Protein 2EF8 (pdb70)

B-factor: mean 24.81, std 9.96, range [9.73, 68.05]

Solvent-accessible surface area: 8667 Å² total

Sequence (165 aa):
PTIHDHRYRLVQLLTKLRKEASLSQSELAIFLGLSQSDISKIESFERRLDALELFELLEVVASRLGLPMDILLKDTYESISKSPTIHDHRYRLVQLLTKLRKEASLSQSELAIFLGLSQSDISKIESFERRLDALELFELLEVVASRLGLPMDILLKDTYESISK

Secondary structure (DSSP, 8-state):
-----TTT--HHHHHHHHHHTT--HHHHHHHHT--HHHHHHHHTTSSPPBHHHHHHHHHHHHHHHT--HHHHHHHHHHHS---/-----TTT--HHHHHHHHHHTT--HHHHHHHHT--HHHHHHHHTTSSPPBHHHHHHHHHHHHHHHT--HHHHHHHHHHHS--

Radius of gyration: 15.23 Å; Cα contacts (8 Å, |Δi|>4): 187; chains: 2; bounding box: 38×30×40 Å

InterPro domains:
  IPR001387 Cro/C1-type, helix-turn-helix domain [PF01381] (37-81)
  IPR001387 Cro/C1-type, helix-turn-helix domain [PS50943] (35-93)
  IPR001387 Cro/C1-type, helix-turn-helix domain [SM00530] (34-93)
  IPR001387 Cro/C1-type, helix-turn-helix domain [cd00093] (33-93)
  IPR010982 Lambda repressor-like, DNA-binding domain superfamily [G3DSA:1.10.260.40] (21-104)
  IPR010982 Lambda repressor-like, DNA-binding domain superfamily [SSF47413] (25-97)

Structure (mmCIF, N/CA/C/O backbone):
data_2EF8
#
_entry.id   2EF8
#
_cell.length_a   52.420
_cell.length_b   56.952
_cell.length_c   61.742
_cell.angle_alpha   90.00
_cell.angle_beta   90.00
_cell.angle_gamma   90.00
#
_symmetry.space_group_name_H-M   'P 21 21 21'
#
loop_
_entity.id
_entity.type
_entity.pdbx_description
1 polymer 'Putative transcription factor'
2 non-polymer 'SULFATE ION'
3 water water
#
loop_
_atom_site.group_PDB
_atom_site.id
_atom_site.type_symbol
_atom_site.label_atom_id
_atom_site.label_alt_id
_atom_site.label_comp_id
_atom_site.label_asym_id
_atom_site.label_entity_id
_atom_site.label_seq_id
_atom_site.pdbx_PDB_ins_code
_atom_site.Cartn_x
_atom_site.Cartn_y
_atom_site.Cartn_z
_atom_site.occupancy
_atom_site.B_iso_or_equiv
_atom_site.auth_seq_id
_atom_site.auth_comp_id
_atom_site.auth_asym_id
_atom_site.auth_atom_id
_atom_site.pdbx_PDB_model_num
ATOM 1 N N . PRO A 1 1 ? 35.420 6.183 19.594 1.00 44.23 5 PRO A N 1
ATOM 2 C CA . PRO A 1 1 ? 34.347 7.160 19.327 1.00 43.58 5 PRO A CA 1
ATOM 3 C C . PRO A 1 1 ? 33.290 7.119 20.424 1.00 43.14 5 PRO A C 1
ATOM 4 O O . PRO A 1 1 ? 32.970 6.058 20.962 1.00 44.36 5 PRO A O 1
ATOM 8 N N . THR A 1 2 ? 32.757 8.288 20.750 1.00 42.44 6 THR A N 1
ATOM 9 C CA . THR A 1 2 ? 31.729 8.418 21.771 1.00 41.42 6 THR A CA 1
ATOM 10 C C . THR A 1 2 ? 30.355 7.984 21.248 1.00 40.39 6 THR A C 1
ATOM 11 O O . THR A 1 2 ? 29.990 8.297 20.109 1.00 40.04 6 THR A O 1
ATOM 15 N N . ILE A 1 3 ? 29.606 7.257 22.077 1.00 37.59 7 ILE A N 1
ATOM 16 C CA . ILE A 1 3 ? 28.264 6.806 21.708 1.00 36.91 7 ILE A CA 1
ATOM 17 C C . ILE A 1 3 ? 27.316 7.969 22.001 1.00 35.63 7 ILE A C 1
ATOM 18 O O . ILE A 1 3 ? 27.253 8.448 23.134 1.00 34.66 7 ILE A O 1
ATOM 23 N N . HIS A 1 4 ? 26.564 8.404 20.995 1.00 34.96 8 HIS A N 1
ATOM 24 C CA . HIS A 1 4 ? 25.681 9.557 21.163 1.00 35.68 8 HIS A CA 1
ATOM 25 C C . HIS A 1 4 ? 24.177 9.351 21.384 1.00 35.62 8 HIS A C 1
ATOM 26 O O . HIS A 1 4 ? 23.507 10.264 21.869 1.00 36.94 8 HIS A O 1
ATOM 33 N N . ASP A 1 5 ? 23.634 8.186 21.044 1.00 35.11 9 ASP A N 1
ATOM 34 C CA . ASP A 1 5 ? 22.188 7.996 21.213 1.00 34.81 9 ASP A CA 1
ATOM 35 C C . ASP A 1 5 ? 21.647 8.307 22.607 1.00 32.99 9 ASP A C 1
ATOM 36 O O . ASP A 1 5 ? 22.030 7.674 23.590 1.00 31.32 9 ASP A O 1
ATOM 41 N N . HIS A 1 6 ? 20.716 9.256 22.667 1.00 31.60 10 HIS A N 1
ATOM 42 C CA . HIS A 1 6 ? 20.111 9.707 23.919 1.00 31.11 10 HIS A CA 1
ATOM 43 C C . HIS A 1 6 ? 19.445 8.645 24.796 1.00 29.40 10 HIS A C 1
ATOM 44 O O . HIS A 1 6 ? 19.710 8.571 26.000 1.00 26.69 10 HIS A O 1
ATOM 51 N N . ARG A 1 7 ? 18.546 7.858 24.209 1.00 27.26 11 ARG A N 1
ATOM 52 C CA . ARG A 1 7 ? 17.855 6.825 24.973 1.00 25.31 11 ARG A CA 1
ATOM 53 C C . ARG A 1 7 ? 18.869 5.814 25.498 1.00 23.14 11 ARG A C 1
ATOM 54 O O . ARG A 1 7 ? 18.760 5.366 26.632 1.00 22.09 11 ARG A O 1
ATOM 62 N N . TYR A 1 8 ? 19.859 5.478 24.674 1.00 20.62 12 TYR A N 1
ATOM 63 C CA . TYR A 1 8 ? 20.882 4.524 25.084 1.00 19.76 12 TYR A CA 1
ATOM 64 C C . TYR A 1 8 ? 21.669 5.095 26.264 1.00 20.30 12 TYR A C 1
ATOM 65 O O . TYR A 1 8 ? 21.847 4.423 27.284 1.00 17.99 12 TYR A O 1
ATOM 74 N N . ARG A 1 9 ? 22.121 6.341 26.135 1.00 19.27 13 ARG A N 1
ATOM 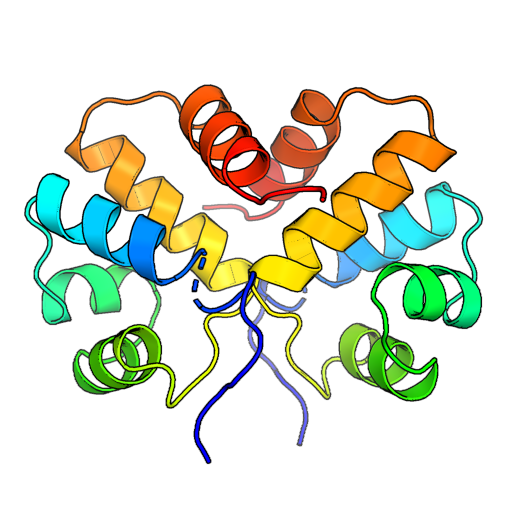75 C CA . ARG A 1 9 ? 22.862 6.986 27.214 1.00 21.41 13 ARG A CA 1
ATOM 76 C C . ARG A 1 9 ? 22.044 7.013 28.503 1.00 20.81 13 ARG A C 1
ATOM 77 O O . ARG A 1 9 ? 22.567 6.733 29.577 1.00 21.97 13 ARG A O 1
ATOM 95 N N . LEU A 1 11 ? 19.711 4.972 29.455 1.00 17.69 15 LEU A N 1
ATOM 96 C CA . LEU A 1 11 ? 19.623 3.618 29.985 1.00 15.61 15 LEU A CA 1
ATOM 97 C C . LEU A 1 11 ? 20.912 3.254 30.740 1.00 15.08 15 LEU A C 1
ATOM 98 O O . LEU A 1 11 ? 20.873 2.722 31.857 1.00 16.10 15 LEU A O 1
ATOM 103 N N . VAL A 1 12 ? 22.063 3.542 30.143 1.00 14.22 16 VAL A N 1
ATOM 104 C CA . VAL A 1 12 ? 23.317 3.224 30.814 1.00 15.00 16 VAL A CA 1
ATOM 105 C C . VAL A 1 12 ? 23.453 4.011 32.121 1.00 16.07 16 VAL A C 1
ATOM 106 O O . VAL A 1 12 ? 23.944 3.484 33.128 1.00 17.73 16 VAL A O 1
ATOM 110 N N . GLN A 1 13 ? 23.005 5.261 32.119 1.00 17.90 17 GLN A N 1
ATOM 111 C CA . GLN A 1 13 ? 23.095 6.056 33.338 1.00 18.36 17 GLN A CA 1
ATOM 112 C C . GLN A 1 13 ? 22.286 5.428 34.469 1.00 18.47 17 GLN A C 1
ATOM 113 O O . GLN A 1 13 ? 22.724 5.417 35.625 1.00 17.36 17 GLN A O 1
ATOM 119 N N . LEU A 1 14 ? 21.098 4.927 34.135 1.00 16.62 18 LEU A N 1
ATOM 120 C CA . LEU A 1 14 ? 20.237 4.272 35.119 1.00 18.45 18 LEU A CA 1
ATOM 121 C C . LEU A 1 14 ? 20.891 2.990 35.643 1.00 16.21 18 LEU A C 1
ATOM 122 O O . LEU A 1 14 ? 20.843 2.700 36.837 1.00 16.10 18 LEU A O 1
ATOM 127 N N . LEU A 1 15 ? 21.483 2.218 34.739 1.00 16.79 19 LEU A N 1
ATOM 128 C CA . LEU A 1 15 ? 22.140 0.968 35.114 1.00 14.11 19 LEU A CA 1
ATOM 129 C C . LEU A 1 15 ? 23.361 1.258 35.996 1.00 14.29 19 LEU A C 1
ATOM 130 O O . LEU A 1 15 ? 23.676 0.500 36.906 1.00 16.12 19 LEU A O 1
ATOM 135 N N . THR A 1 16 ? 24.038 2.367 35.728 1.00 13.61 20 THR A N 1
ATOM 136 C CA . THR A 1 16 ? 25.206 2.753 36.525 1.00 16.17 20 THR A CA 1
ATOM 137 C C . THR A 1 16 ? 24.713 3.054 37.932 1.00 16.27 20 THR A C 1
ATOM 138 O O . THR A 1 16 ? 25.325 2.642 38.922 1.00 16.83 20 THR A O 1
ATOM 142 N N . LYS A 1 17 ? 23.584 3.752 38.007 1.00 17.18 21 LYS A N 1
ATOM 143 C CA . LYS A 1 17 ? 22.972 4.091 39.288 1.00 18.11 21 LYS A CA 1
ATOM 144 C C . LYS A 1 17 ? 22.582 2.797 40.023 1.00 17.64 21 LYS A C 1
ATOM 145 O O . LYS A 1 17 ? 22.718 2.694 41.235 1.00 17.12 21 LYS A O 1
ATOM 156 N N . LEU A 1 18 ? 22.079 1.805 39.290 1.00 17.42 22 LEU A N 1
ATOM 157 C CA . LEU A 1 18 ? 21.692 0.546 39.921 1.00 15.70 22 LEU A CA 1
ATOM 158 C C . LEU A 1 18 ? 22.903 -0.146 40.544 1.00 15.52 22 LEU A C 1
ATOM 159 O O . LEU A 1 18 ? 22.843 -0.639 41.673 1.00 14.52 22 LEU A O 1
ATOM 164 N N . ARG A 1 19 ? 23.991 -0.190 39.777 1.00 16.73 23 ARG A N 1
ATOM 165 C CA . ARG A 1 19 ? 25.245 -0.795 40.205 1.00 18.33 23 ARG A CA 1
ATOM 166 C C . ARG A 1 19 ? 25.702 -0.166 41.520 1.00 19.32 23 ARG A C 1
ATOM 167 O O . ARG A 1 19 ? 26.063 -0.874 42.463 1.00 18.66 23 ARG A O 1
ATOM 175 N N . LYS A 1 20 ? 25.702 1.166 41.563 1.00 18.87 24 LYS A N 1
ATOM 176 C CA . LYS A 1 20 ? 26.133 1.880 42.763 1.00 21.01 24 LYS A CA 1
ATOM 177 C C . LYS A 1 20 ? 25.251 1.576 43.961 1.00 22.48 24 LYS A C 1
ATOM 178 O O . LYS A 1 20 ? 25.753 1.260 45.047 1.00 24.16 24 LYS A O 1
ATOM 184 N N . GLU A 1 21 ? 23.942 1.645 43.774 1.00 22.89 25 GLU A N 1
ATOM 185 C CA . GLU A 1 21 ? 23.031 1.348 44.869 1.00 24.69 25 GLU A CA 1
ATOM 186 C C . GLU A 1 21 ? 23.299 -0.051 45.423 1.00 24.95 25 GLU A C 1
ATOM 187 O O . GLU A 1 21 ? 23.206 -0.290 46.633 1.00 23.80 25 GLU A O 1
ATOM 193 N N . ALA A 1 22 ? 23.631 -0.974 44.529 1.00 23.39 26 ALA A N 1
ATOM 194 C CA . ALA A 1 22 ? 23.910 -2.349 44.915 1.00 22.58 26 ALA A CA 1
ATOM 195 C C . ALA A 1 22 ? 25.280 -2.488 45.589 1.00 23.68 26 ALA A C 1
ATOM 196 O O . ALA A 1 22 ? 25.728 -3.605 45.876 1.00 21.70 26 ALA A O 1
ATOM 198 N N . SER A 1 23 ? 25.945 -1.360 45.822 1.00 24.06 27 SER A N 1
ATOM 199 C CA . SER A 1 23 ? 27.269 -1.348 46.441 1.00 26.65 27 SER A CA 1
ATOM 200 C C . SER A 1 23 ? 28.285 -2.158 45.633 1.00 25.28 27 SER A C 1
ATOM 201 O O . SER A 1 23 ? 29.162 -2.820 46.182 1.00 24.56 27 SER A O 1
ATOM 204 N N . LEU A 1 24 ? 28.154 -2.106 44.314 1.00 23.95 28 LEU A N 1
ATOM 205 C CA . LEU A 1 24 ? 29.079 -2.813 43.455 1.00 23.39 28 LEU A CA 1
ATOM 206 C C . LEU A 1 24 ? 30.083 -1.831 42.852 1.00 23.16 28 LEU A C 1
ATOM 207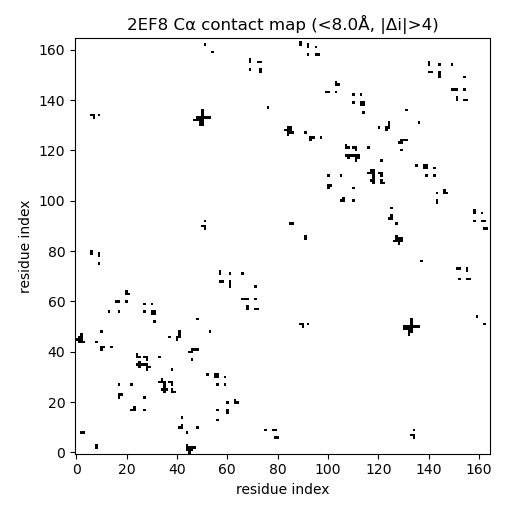 O O . LEU A 1 24 ? 29.694 -0.824 42.243 1.00 21.85 28 LEU A O 1
ATOM 212 N N . SER A 1 25 ? 31.370 -2.109 43.031 1.00 22.36 29 SER A N 1
ATOM 213 C CA . SER A 1 25 ? 32.400 -1.256 42.439 1.00 21.14 29 SER A CA 1
ATOM 214 C C . SER A 1 25 ? 32.421 -1.620 40.952 1.00 21.24 29 SER A C 1
ATOM 215 O O . SER A 1 25 ? 31.784 -2.597 40.540 1.00 17.84 29 SER A O 1
ATOM 218 N N . GLN A 1 26 ? 33.131 -0.844 40.141 1.00 20.60 30 GLN A N 1
ATOM 219 C CA . GLN A 1 26 ? 33.200 -1.161 38.720 1.00 19.73 30 GLN A CA 1
ATOM 220 C C . GLN A 1 26 ? 33.931 -2.509 38.560 1.00 20.29 30 GLN A C 1
ATOM 221 O O . GLN A 1 26 ? 33.581 -3.315 37.700 1.00 16.45 30 GLN A O 1
ATOM 227 N N . SER A 1 27 ? 34.938 -2.751 39.405 1.00 20.23 31 SER A N 1
ATOM 228 C CA . SER A 1 27 ? 35.684 -4.011 39.368 1.00 20.01 31 SER A CA 1
ATOM 229 C C . SER A 1 27 ? 34.815 -5.202 39.746 1.00 18.63 31 SER A C 1
ATOM 230 O O . SER A 1 27 ? 34.890 -6.248 39.112 1.00 16.53 31 SER A O 1
ATOM 233 N N . GLU A 1 28 ? 34.018 -5.050 40.805 1.00 18.56 32 GLU A N 1
ATOM 234 C CA . GLU A 1 28 ? 33.160 -6.141 41.253 1.00 18.42 32 GLU A CA 1
ATOM 235 C C . GLU A 1 28 ? 32.108 -6.470 40.195 1.00 16.87 32 GLU A C 1
ATOM 236 O O . GLU A 1 28 ? 31.848 -7.643 39.914 1.00 16.03 32 GLU A O 1
ATOM 247 N N . LEU A 1 29 ? 31.497 -5.440 39.613 1.00 16.30 33 LEU A N 1
ATOM 248 C CA . LEU A 1 29 ? 30.483 -5.678 38.576 1.00 16.54 33 LEU A CA 1
ATOM 249 C C . LEU A 1 29 ? 31.087 -6.395 37.373 1.00 16.38 33 LEU A C 1
ATOM 250 O O . LEU A 1 29 ? 30.462 -7.287 36.783 1.00 15.35 33 LEU A O 1
ATOM 255 N N . ALA A 1 30 ? 32.297 -5.990 37.008 1.00 15.48 34 ALA A N 1
ATOM 256 C CA . ALA A 1 30 ? 32.992 -6.584 35.879 1.00 15.88 34 ALA A CA 1
ATOM 257 C C . ALA A 1 30 ? 33.077 -8.103 36.012 1.00 15.55 34 ALA A C 1
ATOM 258 O O . ALA A 1 30 ? 32.901 -8.828 35.031 1.00 15.91 34 ALA A O 1
ATOM 260 N N . ILE A 1 31 ? 33.323 -8.583 37.224 1.00 15.78 35 ILE A N 1
ATOM 261 C CA . ILE A 1 31 ? 33.438 -10.017 37.454 1.00 15.05 35 ILE A CA 1
ATOM 262 C C . ILE A 1 31 ? 32.217 -10.778 36.948 1.00 16.53 35 ILE A C 1
ATOM 263 O O . ILE A 1 31 ? 32.339 -11.809 36.296 1.00 12.39 35 ILE A O 1
ATOM 268 N N . PHE A 1 32 ? 31.033 -10.246 37.234 1.00 15.94 36 PHE A N 1
ATOM 269 C CA . PHE A 1 32 ? 29.795 -10.902 36.850 1.00 15.41 36 PHE A CA 1
ATOM 270 C C . PHE A 1 32 ? 29.480 -10.799 35.362 1.00 15.41 36 PHE A C 1
ATOM 271 O O . PHE A 1 32 ? 28.666 -11.563 34.830 1.00 13.86 36 PHE A O 1
ATOM 279 N N . LEU A 1 33 ? 30.136 -9.870 34.678 1.00 12.84 37 LEU A N 1
ATOM 280 C CA . LEU A 1 33 ? 29.897 -9.706 33.256 1.00 13.97 37 LEU A CA 1
ATOM 281 C C . LEU A 1 33 ? 30.978 -10.265 32.342 1.00 14.81 37 LEU A C 1
ATOM 282 O O . LEU A 1 33 ? 30.890 -10.112 31.109 1.00 15.01 37 LEU A O 1
ATOM 287 N N . GLY A 1 34 ? 31.991 -10.891 32.926 1.00 15.00 38 GLY A N 1
ATOM 288 C CA . GLY A 1 34 ? 33.067 -11.444 32.124 1.00 18.15 38 GLY A CA 1
ATOM 289 C C . GLY A 1 34 ? 33.857 -10.302 31.523 1.00 18.77 38 GLY A C 1
ATOM 290 O O . GLY A 1 34 ? 34.315 -10.375 30.386 1.00 21.80 38 GLY A O 1
ATOM 291 N N . LEU A 1 35 ? 34.015 -9.231 32.290 1.00 18.47 39 LEU A N 1
ATOM 292 C CA . LEU A 1 35 ? 34.736 -8.041 31.822 1.00 18.08 39 LEU A CA 1
ATOM 293 C C . LEU A 1 35 ? 35.769 -7.565 32.837 1.00 18.23 39 LEU A C 1
ATOM 294 O O . LEU A 1 35 ? 35.863 -8.107 33.933 1.00 19.98 39 LEU A O 1
ATOM 299 N N . SER A 1 36 ? 36.539 -6.548 32.454 1.00 18.43 40 SER A N 1
ATOM 300 C CA . SER A 1 36 ? 37.535 -5.960 33.338 1.00 19.24 40 SER A CA 1
ATOM 301 C C . SER A 1 36 ? 36.953 -4.655 33.857 1.00 20.29 40 SER A C 1
ATOM 302 O O . SER A 1 36 ? 36.019 -4.099 33.273 1.00 17.87 40 SER A O 1
ATOM 305 N N . GLN A 1 37 ? 37.524 -4.154 34.942 1.00 19.18 41 GLN A N 1
ATOM 306 C CA . GLN A 1 37 ? 37.080 -2.889 35.495 1.00 22.55 41 GLN A CA 1
ATOM 307 C C . GLN A 1 37 ? 37.164 -1.808 34.413 1.00 23.16 41 GLN A C 1
ATOM 308 O O . GLN A 1 37 ? 36.277 -0.964 34.298 1.00 22.82 41 GLN A O 1
ATOM 314 N N . SER A 1 38 ? 38.229 -1.841 33.617 1.00 23.06 42 SER A N 1
ATOM 315 C CA . SER A 1 38 ? 38.402 -0.860 32.548 1.00 23.07 42 SER A CA 1
ATOM 316 C C . SER A 1 38 ? 37.238 -0.906 31.550 1.00 21.25 42 SER A C 1
ATOM 317 O O . SER A 1 38 ? 36.778 0.135 31.078 1.00 20.93 42 SER A O 1
ATOM 320 N N . ASP A 1 39 ? 36.790 -2.112 31.212 1.00 21.37 43 ASP A N 1
ATOM 321 C CA . ASP A 1 39 ? 35.672 -2.287 30.288 1.00 18.90 43 ASP A CA 1
ATOM 322 C C . ASP A 1 39 ? 34.426 -1.604 30.856 1.00 18.93 43 ASP A C 1
ATOM 323 O O . ASP A 1 39 ? 33.679 -0.951 30.129 1.00 18.27 43 ASP A O 1
ATOM 328 N N . ILE A 1 40 ? 34.188 -1.789 32.155 1.00 18.27 44 ILE A N 1
ATOM 329 C CA . ILE A 1 40 ? 33.023 -1.192 32.798 1.00 17.63 44 ILE A CA 1
ATOM 330 C C . ILE A 1 40 ? 33.130 0.346 32.768 1.00 18.70 44 ILE A C 1
ATOM 331 O O . ILE A 1 40 ? 32.147 1.053 32.489 1.00 16.54 44 ILE A O 1
ATOM 336 N N . SER A 1 41 ? 34.324 0.861 33.043 1.00 17.73 45 SER A N 1
ATOM 337 C CA . SER A 1 41 ? 34.535 2.304 33.039 1.00 17.14 45 SER A CA 1
ATOM 338 C C . SER A 1 41 ? 34.193 2.870 31.668 1.00 17.43 45 SER A C 1
ATOM 339 O O . SER A 1 41 ? 33.546 3.920 31.562 1.00 16.39 45 SER A O 1
ATOM 342 N N . LYS A 1 42 ? 34.610 2.169 30.616 1.00 16.89 46 LYS A N 1
ATOM 343 C CA . LYS A 1 42 ? 34.321 2.622 29.262 1.00 17.44 46 LYS A CA 1
ATOM 344 C C . LYS A 1 42 ? 32.823 2.549 28.961 1.00 17.22 46 LYS A C 1
ATOM 345 O O . LYS A 1 42 ? 32.276 3.402 28.277 1.00 15.85 46 LYS A O 1
ATOM 351 N N . ILE A 1 43 ? 32.155 1.523 29.470 1.00 16.19 47 ILE A N 1
ATOM 352 C CA . ILE A 1 43 ? 30.727 1.434 29.238 1.00 16.83 47 ILE A CA 1
ATOM 353 C C . ILE A 1 43 ? 30.025 2.619 29.915 1.00 16.94 47 ILE A C 1
ATOM 354 O O . ILE A 1 43 ? 29.185 3.288 29.305 1.00 15.33 47 ILE A O 1
ATOM 359 N N . GLU A 1 44 ? 30.391 2.892 31.166 1.00 15.58 48 GLU A N 1
ATOM 360 C CA . GLU A 1 44 ? 29.729 3.952 31.914 1.00 16.82 48 GLU A CA 1
ATOM 361 C C . GLU A 1 44 ? 30.024 5.366 31.421 1.00 18.43 48 GLU A C 1
ATOM 362 O O . GLU A 1 44 ? 29.268 6.293 31.707 1.00 18.20 48 GLU A O 1
ATOM 368 N N . SER A 1 45 ? 31.091 5.516 30.642 1.00 19.77 49 SER A N 1
ATOM 369 C CA . SER A 1 45 ? 31.444 6.818 30.090 1.00 22.29 49 SER A CA 1
ATOM 370 C C . SER A 1 45 ? 31.053 6.849 28.614 1.00 24.14 49 SER A C 1
ATOM 371 O O . 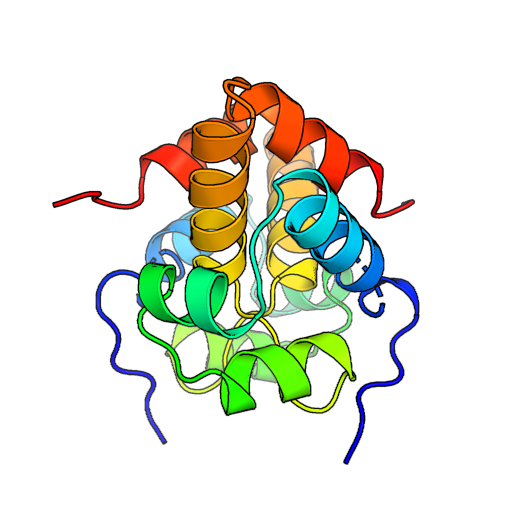SER A 1 45 ? 31.467 7.736 27.867 1.00 24.33 49 SER A O 1
ATOM 374 N N . PHE A 1 46 ? 30.259 5.869 28.189 1.00 22.35 50 PHE A N 1
ATOM 375 C CA . PHE A 1 46 ? 29.789 5.809 26.799 1.00 24.45 50 PHE A CA 1
ATOM 376 C C . PHE A 1 46 ? 30.888 5.714 25.737 1.00 24.76 50 PHE A C 1
ATOM 377 O O . PHE A 1 46 ? 30.774 6.300 24.661 1.00 24.22 50 PHE A O 1
ATOM 385 N N . GLU A 1 47 ? 31.948 4.978 26.033 1.00 25.74 51 GLU A N 1
ATOM 386 C CA . GLU A 1 47 ? 33.035 4.816 25.079 1.00 27.42 51 GLU A CA 1
ATOM 387 C C . GLU A 1 47 ? 32.945 3.439 24.429 1.00 27.12 51 GLU A C 1
ATOM 388 O O . GLU A 1 47 ? 33.489 3.216 23.348 1.00 27.98 51 GLU A O 1
ATOM 394 N N . ARG A 1 48 ? 32.246 2.523 25.099 1.00 24.40 52 ARG A N 1
ATOM 395 C CA . ARG A 1 48 ? 32.042 1.165 24.594 1.00 22.32 52 ARG A CA 1
ATOM 396 C C . ARG A 1 48 ? 30.588 0.783 24.883 1.00 21.13 52 ARG A C 1
ATOM 397 O O . ARG A 1 48 ? 30.006 1.227 25.872 1.00 20.57 52 ARG A O 1
ATOM 412 N N . ARG A 1 49 ? 30.002 -0.039 24.024 1.00 21.09 53 ARG A N 1
ATOM 413 C CA . ARG A 1 49 ? 28.604 -0.419 24.203 1.00 21.42 53 ARG A CA 1
ATOM 414 C C . ARG A 1 49 ? 28.359 -1.598 25.136 1.00 19.64 53 ARG A C 1
ATOM 415 O O . ARG A 1 49 ? 29.112 -2.566 25.142 1.00 18.29 53 ARG A O 1
ATOM 423 N N . LEU A 1 50 ? 27.307 -1.492 25.942 1.00 17.51 54 LEU A N 1
ATOM 424 C CA . LEU A 1 50 ? 26.909 -2.572 26.843 1.00 15.48 54 LEU A CA 1
ATOM 425 C C . LEU A 1 50 ? 26.037 -3.466 25.956 1.00 14.27 54 LEU A C 1
ATOM 426 O O . LEU A 1 50 ? 25.070 -2.979 25.375 1.00 13.19 54 LEU A O 1
ATOM 431 N N . ASP A 1 51 ? 26.356 -4.751 25.833 1.00 15.39 55 ASP A N 1
ATOM 432 C CA . ASP A 1 51 ? 25.524 -5.597 24.964 1.00 14.44 55 ASP A CA 1
ATOM 433 C C . ASP A 1 51 ? 24.302 -6.215 25.645 1.00 14.83 55 ASP A C 1
ATOM 434 O O . ASP A 1 51 ? 24.127 -6.118 26.869 1.00 14.07 55 ASP A O 1
ATOM 439 N N . ALA A 1 52 ? 23.445 -6.840 24.839 1.00 13.41 56 ALA A N 1
ATOM 440 C CA . ALA A 1 52 ? 22.210 -7.446 25.321 1.00 12.30 56 ALA A CA 1
ATOM 441 C C . ALA A 1 52 ? 22.386 -8.488 26.416 1.00 13.38 56 ALA A C 1
ATOM 442 O O . ALA A 1 52 ? 21.561 -8.573 27.311 1.00 14.61 56 ALA A O 1
ATOM 444 N N . LEU A 1 53 ? 23.434 -9.301 26.342 1.00 13.67 57 LEU A N 1
ATOM 445 C CA . LEU A 1 53 ? 23.669 -10.306 27.386 1.00 13.12 57 LEU A CA 1
ATOM 446 C C . LEU A 1 53 ? 24.135 -9.645 28.695 1.00 13.00 57 LEU A C 1
ATOM 447 O O . LEU A 1 53 ? 23.631 -9.958 29.780 1.00 12.74 57 LEU A O 1
ATOM 452 N N . GLU A 1 54 ? 25.096 -8.730 28.584 1.00 12.25 58 GLU A N 1
ATOM 453 C CA . GLU A 1 54 ? 25.610 -8.008 29.733 1.00 12.39 58 GLU A CA 1
ATOM 454 C C . GLU A 1 54 ? 24.493 -7.268 30.478 1.00 12.40 58 GLU A C 1
ATOM 455 O O . GLU A 1 54 ? 24.536 -7.148 31.706 1.00 11.87 58 GLU A O 1
ATOM 461 N N . LEU A 1 55 ? 23.498 -6.772 29.747 1.00 13.12 59 LEU A N 1
ATOM 462 C CA . LEU A 1 55 ? 22.366 -6.105 30.389 1.00 12.01 59 LEU A CA 1
ATOM 463 C C . LEU A 1 55 ? 21.707 -7.066 31.383 1.00 12.96 59 LEU A C 1
ATOM 464 O O . LEU A 1 55 ? 21.454 -6.706 32.542 1.00 11.81 59 LEU A O 1
ATOM 469 N N . PHE A 1 56 ? 21.419 -8.291 30.947 1.00 12.28 60 PHE A N 1
ATOM 470 C CA . PHE A 1 56 ? 20.780 -9.243 31.858 1.00 11.98 60 PHE A CA 1
ATOM 471 C C . PHE A 1 56 ? 21.699 -9.618 33.014 1.00 13.09 60 PHE A C 1
ATOM 472 O O . PHE A 1 56 ? 21.255 -9.763 34.157 1.00 14.81 60 PHE A O 1
ATOM 480 N N . GLU A 1 57 ? 22.982 -9.799 32.720 1.00 13.05 61 GLU A N 1
ATOM 481 C CA . GLU A 1 57 ? 23.932 -10.168 33.765 1.00 14.35 61 GLU A CA 1
ATOM 482 C C . GLU A 1 57 ? 24.033 -9.108 34.858 1.00 14.17 61 GLU A C 1
ATOM 483 O O . GLU A 1 57 ? 24.125 -9.423 36.053 1.00 13.18 61 GLU A O 1
ATOM 489 N N . LEU A 1 58 ? 24.010 -7.848 34.443 1.00 13.55 62 LEU A N 1
ATOM 490 C CA . LEU A 1 58 ? 24.079 -6.730 35.368 1.00 12.23 62 LEU A CA 1
ATOM 491 C C . LEU A 1 58 ? 22.815 -6.696 36.253 1.00 12.76 62 LEU A C 1
ATOM 492 O O . LEU A 1 58 ? 22.894 -6.598 37.482 1.00 13.45 62 LEU A O 1
ATOM 497 N N . LEU A 1 59 ? 21.646 -6.781 35.635 1.00 12.73 63 LEU A N 1
ATOM 498 C CA . LEU A 1 59 ? 20.407 -6.744 36.403 1.00 14.29 63 LEU A CA 1
ATOM 499 C C . LEU A 1 59 ? 20.314 -7.929 37.363 1.00 14.05 63 LEU A C 1
ATOM 500 O O . LEU A 1 59 ? 19.797 -7.797 38.478 1.00 15.86 63 LEU A O 1
ATOM 505 N N . GLU A 1 60 ? 20.827 -9.080 36.943 1.00 14.43 64 GLU A N 1
ATOM 506 C CA . GLU A 1 60 ? 20.802 -10.269 37.805 1.00 16.79 64 GLU A CA 1
ATOM 507 C C . GLU A 1 60 ? 21.583 -10.068 39.115 1.00 17.67 64 GLU A C 1
ATOM 508 O O . GLU A 1 60 ? 21.070 -10.359 40.214 1.00 17.68 64 GLU A O 1
ATOM 514 N N . VAL A 1 61 ? 22.805 -9.554 39.022 1.00 15.97 65 VAL A N 1
ATOM 515 C CA . VAL A 1 61 ? 23.584 -9.352 40.233 1.00 18.27 65 VAL A CA 1
ATOM 516 C C . VAL A 1 61 ? 23.020 -8.187 41.050 1.00 18.17 65 VAL A C 1
ATOM 517 O O . VAL A 1 61 ? 23.025 -8.224 42.285 1.00 18.38 65 VAL A O 1
ATOM 521 N N . VAL A 1 62 ? 22.518 -7.163 40.373 1.00 17.21 66 VAL A N 1
ATOM 522 C CA . VAL A 1 62 ? 21.923 -6.049 41.091 1.00 18.75 66 VAL A CA 1
ATOM 523 C C . VAL A 1 62 ? 20.717 -6.575 41.879 1.00 18.37 66 VAL A C 1
ATOM 524 O O . VAL A 1 62 ? 20.551 -6.262 43.057 1.00 16.10 66 VAL A O 1
ATOM 528 N N . ALA A 1 63 ? 19.897 -7.390 41.218 1.00 17.85 67 ALA A N 1
ATOM 529 C CA . ALA A 1 63 ? 18.701 -7.963 41.833 1.00 20.05 67 ALA A CA 1
ATOM 530 C C . ALA A 1 63 ? 19.042 -8.779 43.069 1.00 20.46 67 ALA A C 1
ATOM 531 O O . ALA A 1 63 ? 18.343 -8.710 44.085 1.00 23.24 67 ALA A O 1
ATOM 533 N N . SER A 1 64 ? 20.128 -9.536 42.982 1.00 21.52 68 SER A N 1
ATOM 534 C CA . SER A 1 64 ? 20.588 -10.375 44.078 1.00 24.29 68 SER A CA 1
ATOM 535 C C . SER A 1 64 ? 21.114 -9.543 45.252 1.00 25.50 68 SER A C 1
ATOM 536 O O . SER A 1 64 ? 20.803 -9.817 46.412 1.00 26.82 68 SER A O 1
ATOM 539 N N . ARG A 1 65 ? 21.895 -8.518 44.956 1.00 23.67 69 ARG A N 1
ATOM 540 C CA . ARG A 1 65 ? 22.453 -7.687 46.010 1.00 26.07 69 ARG A CA 1
ATOM 541 C C . ARG A 1 65 ? 21.404 -6.861 46.741 1.00 25.63 69 ARG A C 1
ATOM 542 O O . ARG A 1 65 ? 21.514 -6.635 47.943 1.00 28.37 69 ARG A O 1
ATOM 557 N N . LEU A 1 66 ? 20.375 -6.434 46.025 1.00 25.23 70 LEU A N 1
ATOM 558 C CA . LEU A 1 66 ? 19.326 -5.622 46.624 1.00 25.45 70 LEU A CA 1
ATOM 559 C C . LEU A 1 66 ? 18.092 -6.399 47.076 1.00 25.89 70 LEU A C 1
ATOM 560 O O . LEU A 1 66 ? 17.190 -5.819 47.668 1.00 26.48 70 LEU A O 1
ATOM 565 N N . GLY A 1 67 ? 18.046 -7.697 46.808 1.00 25.11 71 GLY A N 1
ATOM 566 C CA . GLY A 1 67 ? 16.877 -8.460 47.207 1.00 26.13 71 GLY A CA 1
ATOM 567 C C . GLY A 1 67 ? 15.634 -8.092 46.413 1.00 25.68 71 GLY A C 1
ATOM 568 O O . GLY A 1 67 ? 14.522 -8.112 46.939 1.00 27.91 71 GLY A O 1
ATOM 569 N N . LEU A 1 68 ? 15.804 -7.765 45.136 1.00 24.30 72 LEU A N 1
ATOM 570 C CA . LEU A 1 68 ? 14.664 -7.403 44.295 1.00 23.49 72 LEU A CA 1
ATOM 571 C C . LEU A 1 68 ? 14.352 -8.509 43.287 1.00 23.20 72 LEU A C 1
ATOM 572 O O . LEU A 1 68 ? 15.248 -9.181 42.804 1.00 20.62 72 LEU A O 1
ATOM 577 N N . PRO A 1 69 ? 13.066 -8.728 42.982 1.00 24.58 73 PRO A N 1
ATOM 578 C CA . PRO A 1 69 ? 12.716 -9.766 42.008 1.00 25.01 73 PRO A CA 1
ATOM 579 C C . PRO A 1 69 ? 13.096 -9.305 40.586 1.00 23.66 73 PRO A C 1
ATOM 580 O O . PRO A 1 69 ? 12.977 -8.118 40.260 1.00 20.84 73 PRO A O 1
ATOM 584 N N . MET A 1 70 ? 13.585 -10.235 39.762 1.00 24.10 74 MET A N 1
ATOM 585 C CA . MET A 1 70 ? 13.984 -9.923 38.388 1.00 23.85 74 MET A CA 1
ATOM 586 C C . MET A 1 70 ? 12.854 -9.389 37.528 1.00 24.68 74 MET A C 1
ATOM 587 O O . MET A 1 70 ? 13.052 -8.454 36.758 1.00 23.25 74 MET A O 1
ATOM 592 N N . ASP A 1 71 ? 11.665 -9.975 37.637 1.00 25.21 75 ASP A N 1
ATOM 593 C CA . ASP A 1 71 ? 10.577 -9.500 36.801 1.00 26.04 75 ASP A CA 1
ATOM 594 C C . ASP A 1 71 ? 10.280 -8.016 37.018 1.00 24.61 75 ASP A C 1
ATOM 595 O O . ASP A 1 71 ? 9.983 -7.286 36.067 1.00 23.29 75 ASP A O 1
ATOM 600 N N . ILE A 1 72 ? 10.379 -7.550 38.257 1.00 23.38 76 ILE A N 1
ATOM 601 C CA . ILE A 1 72 ? 10.122 -6.140 38.516 1.00 24.43 76 ILE A CA 1
ATOM 602 C C . ILE A 1 72 ? 11.279 -5.299 37.999 1.00 21.48 76 ILE A C 1
ATOM 603 O O . ILE A 1 72 ? 11.063 -4.262 37.391 1.00 22.19 76 ILE A O 1
ATOM 608 N N . LEU A 1 73 ? 12.506 -5.747 38.238 1.00 21.15 77 LEU A N 1
ATOM 609 C CA . LEU A 1 73 ? 13.686 -5.015 37.780 1.00 20.17 77 LEU A CA 1
ATOM 610 C C . LEU A 1 73 ? 13.655 -4.867 36.261 1.00 18.18 77 LEU A C 1
ATOM 611 O O . LEU A 1 73 ? 13.893 -3.791 35.716 1.00 17.41 77 LEU A O 1
ATOM 616 N N . LEU A 1 74 ? 13.387 -5.973 35.581 1.00 16.72 78 LEU A N 1
ATOM 617 C CA . LEU A 1 74 ? 13.326 -5.972 34.128 1.00 16.58 78 LEU A CA 1
ATOM 618 C C . LEU A 1 74 ? 12.241 -5.050 33.602 1.00 14.35 78 LEU A C 1
ATOM 619 O O . LEU A 1 74 ? 12.470 -4.249 32.701 1.00 13.95 78 LEU A O 1
ATOM 624 N N . LYS A 1 75 ? 11.043 -5.176 34.151 1.00 15.48 79 LYS A N 1
ATOM 625 C CA . LYS A 1 75 ? 9.942 -4.344 33.683 1.00 17.06 79 LYS A CA 1
ATOM 626 C C . LYS A 1 75 ? 10.221 -2.867 33.911 1.00 16.05 79 LYS A C 1
ATOM 627 O O . LYS A 1 75 ? 10.017 -2.037 33.013 1.00 16.61 79 LYS A O 1
ATOM 633 N N . ASP A 1 76 ? 10.684 -2.536 35.115 1.00 15.24 80 ASP A N 1
ATOM 634 C CA . ASP A 1 76 ? 10.988 -1.149 35.435 1.00 16.59 80 ASP A CA 1
ATOM 635 C C . ASP A 1 76 ? 12.065 -0.574 34.520 1.00 15.66 80 ASP A C 1
ATOM 636 O O . ASP A 1 76 ? 11.959 0.568 34.064 1.00 14.06 80 ASP A O 1
ATOM 641 N N . THR A 1 77 ? 13.114 -1.358 34.279 1.00 16.06 81 THR A N 1
ATOM 642 C CA . THR A 1 77 ? 14.203 -0.917 33.414 1.00 16.05 81 THR A CA 1
ATOM 643 C C . THR A 1 77 ? 13.633 -0.654 32.030 1.00 15.95 81 THR A C 1
ATOM 644 O O . THR A 1 77 ? 13.889 0.380 31.418 1.00 17.68 81 THR A O 1
ATOM 648 N N . TYR A 1 78 ? 12.848 -1.595 31.527 1.00 17.55 82 TYR A N 1
ATOM 649 C CA . TYR A 1 78 ? 12.207 -1.398 30.231 1.00 18.50 82 TYR A CA 1
ATOM 650 C C . TYR A 1 78 ? 11.362 -0.121 30.229 1.00 19.72 82 TYR A C 1
ATOM 651 O O . TYR A 1 78 ? 11.466 0.712 29.308 1.00 20.08 82 TYR A O 1
ATOM 660 N N . GLU A 1 79 ? 10.523 0.040 31.250 1.00 19.22 83 GLU A N 1
ATOM 661 C CA . GLU A 1 79 ? 9.644 1.213 31.292 1.00 20.59 83 GLU A CA 1
ATOM 662 C C . GLU A 1 79 ? 10.359 2.548 31.467 1.00 21.27 83 GLU A C 1
ATOM 663 O O . GLU A 1 79 ? 9.774 3.608 31.212 1.00 21.48 83 GLU A O 1
ATOM 674 N N . SER A 1 80 ? 11.618 2.508 31.893 1.00 22.19 84 SER A N 1
ATOM 675 C CA . SER A 1 80 ? 12.383 3.741 32.104 1.00 21.76 84 SER A CA 1
ATOM 676 C C . SER A 1 80 ? 12.717 4.390 30.772 1.00 24.56 84 SER A C 1
ATOM 677 O O . SER A 1 80 ? 12.997 5.588 30.694 1.00 23.43 84 SER A O 1
ATOM 680 N N . ILE A 1 81 ? 12.696 3.593 29.718 1.00 23.69 85 ILE A N 1
ATOM 681 C CA . ILE A 1 81 ? 13.013 4.112 28.407 1.00 28.21 85 ILE A CA 1
ATOM 682 C C . ILE A 1 81 ? 11.838 4.934 27.873 1.00 31.81 85 ILE A C 1
ATOM 683 O O . ILE A 1 81 ? 10.735 4.419 27.699 1.00 31.95 85 ILE A O 1
ATOM 688 N N . SER A 1 82 ? 12.075 6.219 27.636 1.00 37.22 86 SER A N 1
ATOM 689 C CA . SER A 1 82 ? 11.022 7.091 27.116 1.00 41.65 86 SER A CA 1
ATOM 690 C C . SER A 1 82 ? 10.596 6.577 25.756 1.00 44.29 86 SER A C 1
ATOM 691 O O . SER A 1 82 ? 11.443 6.259 24.922 1.00 44.63 86 SER A O 1
ATOM 694 N N . LYS A 1 83 ? 9.289 6.482 25.532 1.00 47.81 87 LYS A N 1
ATOM 695 C CA . LYS A 1 83 ? 8.784 6.015 24.245 1.00 50.51 87 LYS A CA 1
ATOM 696 C C . LYS A 1 83 ? 8.565 7.226 23.347 1.00 52.25 87 LYS A C 1
ATOM 697 O O . LYS A 1 83 ? 8.344 7.090 22.142 1.00 52.89 87 LYS A O 1
ATOM 703 N N . SER A 1 84 ? 8.634 8.408 23.954 1.00 53.27 88 SER A N 1
ATOM 704 C CA . SER A 1 84 ? 8.461 9.672 23.244 1.00 54.76 88 SER A CA 1
ATOM 705 C C . SER A 1 84 ? 8.861 10.834 24.155 1.00 55.03 88 SER A C 1
ATOM 706 O O . SER A 1 84 ? 9.150 10.575 25.345 1.00 54.80 88 SER A O 1
ATOM 710 N N . PRO B 1 1 ? 35.263 -11.371 11.698 1.00 45.41 5 PRO B N 1
ATOM 711 C CA . PRO B 1 1 ? 35.327 -10.670 13.003 1.00 45.08 5 PRO B CA 1
ATOM 712 C C . PRO B 1 1 ? 34.133 -11.069 13.873 1.00 44.60 5 PRO B C 1
ATOM 713 O O . PRO B 1 1 ? 33.586 -10.246 14.611 1.00 45.60 5 PRO B O 1
ATOM 717 N N . THR B 1 2 ? 33.752 -12.341 13.803 1.00 42.44 6 THR B N 1
ATOM 718 C CA . THR B 1 2 ? 32.599 -12.848 14.546 1.00 40.20 6 THR B CA 1
ATOM 719 C C . THR B 1 2 ? 32.739 -13.036 16.064 1.00 37.30 6 THR B C 1
ATOM 720 O O . THR B 1 2 ? 33.837 -13.222 16.601 1.00 35.86 6 THR B O 1
ATOM 724 N N . ILE B 1 3 ? 31.591 -12.993 16.733 1.00 32.23 7 ILE B N 1
ATOM 725 C CA . ILE B 1 3 ? 31.477 -13.156 18.183 1.00 30.69 7 ILE B CA 1
ATOM 726 C C . ILE B 1 3 ? 31.342 -14.647 18.486 1.00 30.20 7 ILE B C 1
ATOM 727 O O . ILE B 1 3 ? 30.491 -15.322 17.909 1.00 30.81 7 ILE B O 1
ATOM 732 N N . HIS B 1 4 ? 32.166 -15.175 19.387 1.00 31.19 8 HIS B N 1
ATOM 733 C CA . HIS B 1 4 ? 32.071 -16.601 19.681 1.00 31.72 8 HIS B CA 1
ATOM 734 C C . HIS B 1 4 ? 31.532 -16.967 21.053 1.00 32.40 8 HIS B C 1
ATOM 735 O O . HIS B 1 4 ? 31.423 -18.155 21.378 1.00 34.17 8 HIS B O 1
ATOM 742 N N . ASP B 1 5 ? 31.174 -15.970 21.855 1.00 31.75 9 ASP B N 1
ATOM 743 C CA . ASP B 1 5 ? 30.658 -16.262 23.185 1.00 31.57 9 ASP B CA 1
ATOM 744 C C . ASP B 1 5 ? 29.375 -17.074 23.134 1.00 30.21 9 ASP B C 1
ATOM 745 O O . ASP B 1 5 ? 28.364 -16.640 22.563 1.00 28.54 9 ASP B O 1
ATOM 750 N N . HIS B 1 6 ? 29.409 -18.239 23.774 1.00 29.00 10 HIS B N 1
ATOM 751 C CA . HIS B 1 6 ? 28.274 -19.151 23.764 1.00 29.48 10 HIS B CA 1
ATOM 752 C C . HIS B 1 6 ? 26.925 -18.640 24.271 1.00 27.88 10 HIS B C 1
ATOM 753 O O . HIS B 1 6 ? 25.914 -18.771 23.569 1.00 26.79 10 HIS B O 1
ATOM 760 N N . ARG B 1 7 ? 26.886 -18.083 25.478 1.00 23.53 11 ARG B N 1
ATOM 761 C C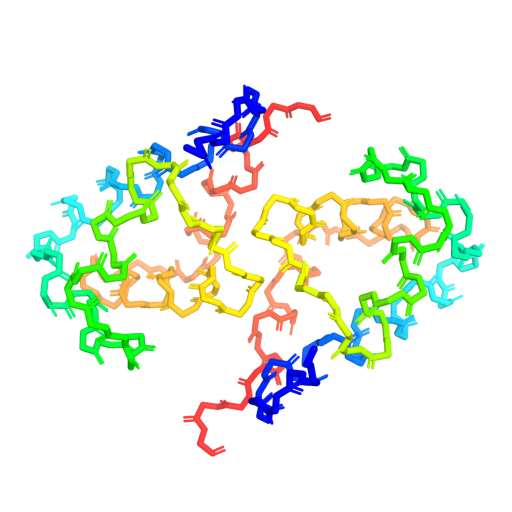A . ARG B 1 7 ? 25.616 -17.612 26.008 1.00 20.97 11 ARG B CA 1
ATOM 762 C C . ARG B 1 7 ? 25.053 -16.439 25.202 1.00 19.31 11 ARG B C 1
ATOM 763 O O . ARG B 1 7 ? 23.843 -16.329 25.047 1.00 19.22 11 ARG B O 1
ATOM 778 N N . TYR B 1 8 ? 25.933 -15.591 24.681 1.00 19.01 12 TYR B N 1
ATOM 779 C CA . TYR B 1 8 ? 25.509 -14.446 23.872 1.00 20.85 12 TYR B CA 1
ATOM 780 C C . TYR B 1 8 ? 24.880 -14.960 22.578 1.00 21.77 12 TYR B C 1
ATOM 781 O O . TYR B 1 8 ? 23.820 -14.485 22.149 1.00 18.98 12 TYR B O 1
ATOM 790 N N . ARG B 1 9 ? 25.526 -15.949 21.967 1.00 23.38 13 ARG B N 1
ATOM 791 C CA . ARG B 1 9 ? 25.018 -16.545 20.737 1.00 24.72 13 ARG B CA 1
ATOM 792 C C . ARG B 1 9 ? 23.640 -17.144 20.960 1.00 24.85 13 ARG B C 1
ATOM 793 O O . ARG B 1 9 ? 22.745 -16.993 20.122 1.00 25.87 13 ARG B O 1
ATOM 811 N N . LEU B 1 11 ? 21.389 -16.274 23.183 1.00 21.65 15 LEU B N 1
ATOM 812 C CA . LEU B 1 11 ? 20.435 -15.194 23.367 1.00 19.82 15 LEU B CA 1
ATOM 813 C C . LEU B 1 11 ? 19.972 -14.667 22.004 1.00 19.85 15 LEU B C 1
ATOM 814 O O . LEU B 1 11 ? 18.767 -14.574 21.735 1.00 19.98 15 LEU B O 1
ATOM 819 N N . VAL B 1 12 ? 20.934 -14.327 21.155 1.00 19.88 16 VAL B N 1
ATOM 820 C CA . VAL B 1 12 ? 20.638 -13.803 19.825 1.00 19.89 16 VAL B CA 1
ATOM 821 C C . VAL B 1 12 ? 19.863 -14.816 18.976 1.00 20.82 16 VAL B C 1
ATOM 822 O O . VAL B 1 12 ? 18.999 -14.436 18.190 1.00 19.53 16 VAL B O 1
ATOM 826 N N . GLN B 1 13 ? 20.166 -16.100 19.131 1.00 20.59 17 GLN B N 1
ATOM 827 C CA . GLN B 1 13 ? 19.440 -17.120 18.369 1.00 23.00 17 GLN B CA 1
ATOM 828 C C . GLN B 1 13 ? 17.979 -17.128 18.789 1.00 21.42 17 GLN B C 1
ATOM 829 O O . GLN B 1 13 ? 17.096 -17.284 17.948 1.00 22.41 17 GLN B O 1
ATOM 835 N N . LEU B 1 14 ? 17.720 -16.940 20.082 1.00 21.19 18 LEU B N 1
ATOM 836 C CA . LEU B 1 14 ? 16.350 -16.895 20.584 1.00 19.53 18 LEU B CA 1
ATOM 837 C C . LEU B 1 14 ? 15.633 -15.666 20.037 1.00 19.03 18 LEU B C 1
ATOM 838 O O . LEU B 1 14 ? 14.479 -15.738 19.625 1.00 18.14 18 LEU B O 1
ATOM 843 N N . LEU B 1 15 ? 16.320 -14.531 20.047 1.00 19.01 19 LEU B N 1
ATOM 844 C CA . LEU B 1 15 ? 15.726 -13.298 19.559 1.00 17.25 19 LEU B CA 1
ATOM 845 C C . LEU B 1 15 ? 15.443 -13.413 18.064 1.00 17.54 19 LEU B C 1
ATOM 846 O O . LEU B 1 15 ? 14.487 -12.828 17.562 1.00 17.59 19 LEU B O 1
ATOM 851 N N . THR B 1 16 ? 16.280 -14.158 17.348 1.00 17.58 20 THR B N 1
ATOM 852 C CA . THR B 1 16 ? 16.061 -14.345 15.915 1.00 18.76 20 THR B CA 1
ATOM 853 C C . THR B 1 16 ? 14.767 -15.160 15.742 1.00 19.43 20 THR B C 1
ATOM 854 O O . THR B 1 16 ? 13.917 -14.840 14.901 1.00 17.87 20 THR B O 1
ATOM 858 N N . LYS B 1 17 ? 14.601 -16.197 16.560 1.00 22.52 21 LYS B N 1
ATOM 859 C CA . LYS B 1 17 ? 13.390 -17.012 16.509 1.00 22.06 21 LYS B CA 1
ATOM 860 C C . LYS B 1 17 ? 12.150 -16.182 16.860 1.00 22.24 21 LYS B C 1
ATOM 861 O O . LYS B 1 17 ? 11.082 -16.380 16.271 1.00 21.70 21 LYS B O 1
ATOM 867 N N . LEU B 1 18 ? 12.279 -15.267 17.823 1.00 19.26 22 LEU B N 1
ATOM 868 C CA . LEU B 1 18 ? 11.158 -14.407 18.206 1.00 19.19 22 LEU B CA 1
ATOM 869 C C . LEU B 1 18 ? 10.757 -13.522 17.029 1.00 19.35 22 LEU B C 1
ATOM 870 O O . LEU B 1 18 ? 9.573 -13.317 16.763 1.00 17.89 22 LEU B O 1
ATOM 875 N N . ARG B 1 19 ? 11.766 -12.994 16.343 1.00 18.84 23 ARG B N 1
ATOM 876 C CA . ARG B 1 19 ? 11.577 -12.146 15.167 1.00 19.25 23 ARG B CA 1
ATOM 877 C C . ARG B 1 19 ? 10.729 -12.899 14.135 1.00 19.69 23 ARG B C 1
ATOM 878 O O . ARG B 1 19 ? 9.718 -12.395 13.619 1.00 16.61 23 ARG B O 1
ATOM 886 N N . LYS B 1 20 ? 11.184 -14.098 13.816 1.00 20.04 24 LYS B N 1
ATOM 887 C CA . LYS B 1 20 ? 10.507 -14.949 12.856 1.00 23.81 24 LYS B CA 1
ATOM 888 C C . LYS B 1 20 ? 9.110 -15.346 13.341 1.00 24.46 24 LYS B C 1
ATOM 889 O O . LYS B 1 20 ? 8.154 -15.360 12.561 1.00 24.58 24 LYS B O 1
ATOM 895 N N . GLU B 1 21 ? 8.980 -15.645 14.630 1.00 25.33 25 GLU B N 1
ATOM 896 C CA . GLU B 1 21 ? 7.669 -16.011 15.186 1.00 24.81 25 GLU B CA 1
ATOM 897 C C . GLU B 1 21 ? 6.693 -14.855 15.014 1.00 24.21 25 GLU B C 1
ATOM 898 O O . GLU B 1 21 ? 5.498 -15.065 14.848 1.00 23.35 25 GLU B O 1
ATOM 904 N N . ALA B 1 22 ? 7.211 -13.632 15.063 1.00 20.91 26 ALA B N 1
ATOM 905 C CA . ALA B 1 22 ? 6.381 -12.443 14.922 1.00 19.48 26 ALA B CA 1
ATOM 906 C C . ALA B 1 22 ? 6.154 -12.061 13.458 1.00 19.49 26 ALA B C 1
ATOM 907 O O . ALA B 1 22 ? 5.599 -10.999 13.178 1.00 21.99 26 ALA B O 1
ATOM 909 N N . SER B 1 23 ? 6.583 -12.915 12.536 1.00 20.04 27 SER B N 1
ATOM 910 C CA . SER B 1 23 ? 6.424 -12.646 11.098 1.00 23.00 27 SER B CA 1
ATOM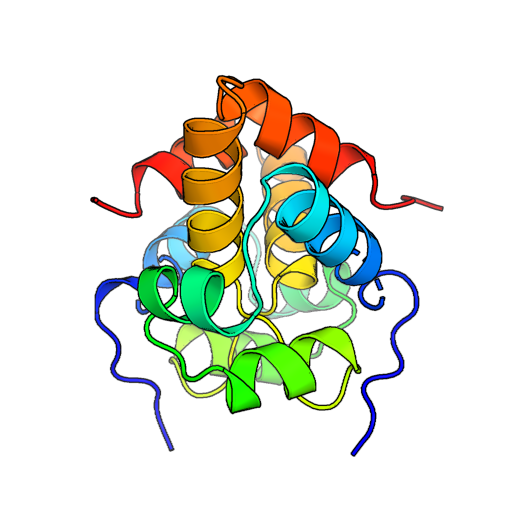 911 C C . SER B 1 23 ? 7.089 -11.351 10.620 1.00 22.79 27 SER B C 1
ATOM 912 O O . SER B 1 23 ? 6.577 -10.673 9.716 1.00 22.77 27 SER B O 1
ATOM 915 N N . LEU B 1 24 ? 8.223 -11.004 11.224 1.00 20.93 28 LEU B N 1
ATOM 916 C CA . LEU B 1 24 ? 8.951 -9.802 10.832 1.00 20.58 28 LEU B CA 1
ATOM 917 C C . LEU B 1 24 ? 10.166 -10.189 9.995 1.00 21.37 28 LEU B C 1
ATOM 918 O O . LEU B 1 24 ? 10.874 -11.129 10.343 1.00 20.87 28 LEU B O 1
ATOM 923 N N . SER B 1 25 ? 10.392 -9.483 8.885 1.00 19.11 29 SER B N 1
ATOM 924 C CA . SER B 1 25 ? 11.564 -9.741 8.048 1.00 20.09 29 SER B CA 1
ATOM 925 C C . SER B 1 25 ? 12.676 -8.950 8.722 1.00 18.87 29 SER B C 1
ATOM 926 O O . SER B 1 25 ? 12.409 -8.165 9.639 1.00 19.56 29 SER B O 1
ATOM 929 N N . GLN B 1 26 ? 13.912 -9.136 8.276 1.00 18.96 30 GLN B N 1
ATOM 930 C CA . GLN B 1 26 ? 15.024 -8.396 8.860 1.00 19.93 30 GLN B CA 1
ATOM 931 C C . GLN B 1 26 ? 14.856 -6.908 8.575 1.00 19.80 30 GLN B C 1
ATOM 932 O O . GLN B 1 26 ? 15.182 -6.086 9.427 1.00 20.55 30 GLN B O 1
ATOM 938 N N . SER B 1 27 ? 14.327 -6.558 7.395 1.00 17.96 31 SER B N 1
ATOM 939 C CA . SER B 1 27 ? 14.109 -5.144 7.046 1.00 20.12 31 SER B CA 1
ATOM 940 C C . SER B 1 27 ? 13.035 -4.527 7.919 1.00 18.84 31 SER B C 1
ATOM 941 O O . SER B 1 27 ? 13.131 -3.374 8.326 1.00 20.95 31 SER B O 1
ATOM 944 N N . GLU B 1 28 ? 11.985 -5.291 8.171 1.00 19.84 32 GLU B N 1
ATOM 945 C CA . GLU B 1 28 ? 10.903 -4.802 8.996 1.00 18.87 32 GLU B CA 1
ATOM 946 C C . GLU B 1 28 ? 11.403 -4.522 10.406 1.00 18.50 32 GLU B C 1
ATOM 947 O O . GLU B 1 28 ? 11.126 -3.458 10.973 1.00 18.30 32 GLU B O 1
ATOM 953 N N . LEU B 1 29 ? 12.162 -5.457 10.969 1.00 19.22 33 LEU B N 1
ATOM 954 C CA . LEU B 1 29 ? 12.687 -5.271 12.320 1.00 17.77 33 LEU B CA 1
ATOM 955 C C . LEU B 1 29 ? 13.656 -4.092 12.320 1.00 17.52 33 LEU B C 1
ATOM 956 O O . LEU B 1 29 ? 13.674 -3.265 13.243 1.00 16.88 33 LEU B O 1
ATOM 961 N N . ALA B 1 30 ? 14.470 -4.014 11.274 1.00 17.16 34 ALA B N 1
ATOM 962 C CA . ALA B 1 30 ? 15.416 -2.923 11.138 1.00 18.20 34 ALA B CA 1
ATOM 963 C C . ALA B 1 30 ? 14.701 -1.592 11.237 1.00 17.90 34 ALA B C 1
ATOM 964 O O . ALA B 1 30 ? 15.143 -0.696 11.945 1.00 18.15 34 ALA B O 1
ATOM 966 N N . ILE B 1 31 ? 13.602 -1.453 10.503 1.00 17.87 35 ILE B N 1
ATOM 967 C CA . ILE B 1 31 ? 12.876 -0.184 10.519 1.00 18.47 35 ILE B CA 1
ATOM 968 C C . ILE B 1 31 ? 12.444 0.225 11.900 1.00 18.24 35 ILE B C 1
ATOM 969 O O . ILE B 1 31 ? 12.583 1.380 12.288 1.00 17.49 35 ILE B O 1
ATOM 974 N N . PHE B 1 32 ? 11.930 -0.730 12.660 1.00 18.68 36 PHE B N 1
ATOM 975 C CA . PHE B 1 32 ? 11.471 -0.421 14.005 1.00 19.54 36 PHE B CA 1
ATOM 976 C C . PHE B 1 32 ? 12.579 -0.071 14.969 1.00 19.39 36 PHE B C 1
ATOM 977 O O . PHE B 1 32 ? 12.336 0.632 15.935 1.00 20.86 36 PHE B O 1
ATOM 985 N N . LEU B 1 33 ? 13.790 -0.551 14.702 1.00 17.08 37 LEU B N 1
ATOM 986 C CA . LEU B 1 33 ? 14.929 -0.265 15.567 1.00 19.98 37 LEU B CA 1
ATOM 987 C C . LEU B 1 33 ? 15.733 0.930 15.018 1.00 20.07 37 LEU B C 1
ATOM 988 O O . LEU B 1 33 ? 16.755 1.313 15.573 1.00 21.82 37 LEU B O 1
ATOM 993 N N . GLY B 1 34 ? 15.261 1.516 13.924 1.00 21.76 38 GLY B N 1
ATOM 994 C CA . GLY B 1 34 ? 15.975 2.646 13.342 1.00 21.58 38 GLY B CA 1
ATOM 995 C C . GLY B 1 34 ? 17.335 2.225 12.816 1.00 22.43 38 GLY B C 1
ATOM 996 O O . GLY B 1 34 ? 18.278 3.032 12.797 1.00 21.83 38 GLY B O 1
ATOM 997 N N . LEU B 1 35 ? 17.435 0.959 12.399 1.00 21.85 39 LEU B N 1
ATOM 998 C CA . LEU B 1 35 ? 18.676 0.405 11.860 1.00 22.24 39 LEU B CA 1
ATOM 999 C C . LEU B 1 35 ? 18.465 0.005 10.407 1.00 21.79 39 LEU B C 1
ATOM 1000 O O . LEU B 1 35 ? 17.359 0.130 9.869 1.00 22.28 39 LEU B O 1
ATOM 1005 N N . SER B 1 36 ? 19.528 -0.482 9.773 1.00 21.11 40 SER B N 1
ATOM 1006 C CA . SER B 1 36 ? 19.453 -0.931 8.386 1.00 22.53 40 SER B CA 1
ATOM 1007 C C . SER B 1 36 ? 19.289 -2.444 8.406 1.00 22.14 40 SER B C 1
ATOM 1008 O O . SER B 1 36 ? 19.592 -3.086 9.418 1.00 22.61 40 SER B O 1
ATOM 1011 N N . GLN B 1 37 ? 18.821 -3.017 7.301 1.00 20.90 41 GLN B N 1
ATOM 1012 C CA . GLN B 1 37 ? 18.666 -4.467 7.218 1.00 23.01 41 GLN B CA 1
ATOM 1013 C C . GLN B 1 37 ? 20.034 -5.140 7.348 1.00 23.59 41 GLN B C 1
ATOM 1014 O O . GLN B 1 37 ? 20.154 -6.245 7.874 1.00 24.75 41 GLN B O 1
ATOM 1020 N N . SER B 1 38 ? 21.068 -4.477 6.852 1.00 24.43 42 SER B N 1
ATOM 1021 C CA . SER B 1 38 ? 22.407 -5.041 6.946 1.00 25.45 42 SER B CA 1
ATOM 1022 C C . SER B 1 38 ? 22.807 -5.133 8.427 1.00 25.07 42 SER B C 1
ATOM 1023 O O . SER B 1 38 ? 23.462 -6.091 8.844 1.00 24.46 42 SER B O 1
ATOM 1026 N N . ASP B 1 39 ? 22.400 -4.143 9.220 1.00 23.39 43 ASP B N 1
ATOM 1027 C CA . ASP B 1 39 ? 22.709 -4.139 10.655 1.00 23.29 43 ASP B CA 1
ATOM 1028 C C . ASP B 1 39 ? 22.091 -5.365 11.329 1.00 21.63 43 ASP B C 1
ATOM 1029 O O . ASP B 1 39 ? 22.728 -6.008 12.164 1.00 19.38 43 ASP B O 1
ATOM 1034 N N . ILE B 1 40 ? 20.848 -5.687 10.959 1.00 19.41 44 ILE B N 1
ATOM 1035 C CA . ILE B 1 40 ? 20.145 -6.821 11.553 1.00 18.52 44 ILE B CA 1
ATOM 1036 C C . ILE B 1 40 ? 20.752 -8.141 11.116 1.00 18.95 44 ILE B C 1
ATOM 1037 O O . ILE B 1 40 ? 20.854 -9.088 11.903 1.00 16.29 44 ILE B O 1
ATOM 1042 N N . SER B 1 41 ? 21.139 -8.198 9.847 1.00 18.84 45 SER B N 1
ATOM 1043 C CA . SER B 1 41 ? 21.758 -9.388 9.298 1.00 20.54 45 SER B CA 1
ATOM 1044 C C . SER B 1 41 ? 23.059 -9.665 10.062 1.00 18.80 45 SER B C 1
ATOM 1045 O O . SER B 1 41 ? 23.326 -10.793 10.449 1.00 18.88 45 SER B O 1
ATOM 1048 N N . LYS B 1 42 ? 23.860 -8.629 10.282 1.00 18.75 46 LYS B N 1
ATOM 1049 C CA . LYS B 1 42 ? 25.128 -8.820 10.986 1.00 20.55 46 LYS B CA 1
ATOM 1050 C C . LYS B 1 42 ? 24.927 -9.233 12.445 1.00 20.09 46 LYS B C 1
ATOM 1051 O O . LYS B 1 42 ? 25.719 -9.990 13.009 1.00 18.63 46 LYS B O 1
ATOM 1057 N N . ILE B 1 43 ? 23.868 -8.727 13.060 1.00 19.65 47 ILE B N 1
ATOM 1058 C CA . ILE B 1 43 ? 23.580 -9.084 14.435 1.00 17.57 47 ILE B CA 1
ATOM 1059 C C . ILE B 1 43 ? 23.210 -10.552 14.487 1.00 16.82 47 ILE B C 1
ATOM 1060 O O . ILE B 1 43 ? 23.699 -11.301 15.322 1.00 17.42 47 ILE B O 1
ATOM 1065 N N . GLU B 1 44 ? 22.351 -10.974 13.571 1.00 16.14 48 GLU B N 1
ATOM 1066 C CA . GLU B 1 44 ? 21.897 -12.355 13.575 1.00 16.56 48 GLU B CA 1
ATOM 1067 C C . GLU B 1 44 ? 22.988 -13.362 13.187 1.00 17.38 48 GLU B C 1
ATOM 1068 O O . GLU B 1 44 ? 22.890 -14.535 13.535 1.00 17.81 48 GLU B O 1
ATOM 1074 N N . SER B 1 45 ? 24.026 -12.891 12.500 1.00 18.63 49 SER B N 1
ATOM 1075 C CA . SER B 1 45 ? 25.140 -13.765 12.107 1.00 23.37 49 SER B CA 1
ATOM 1076 C C . SER B 1 45 ? 26.344 -13.560 13.049 1.00 24.21 49 SER B C 1
ATOM 1077 O O . SER B 1 45 ? 27.464 -13.970 12.754 1.00 24.29 49 SER B O 1
ATOM 1080 N N . PHE B 1 46 ? 26.099 -12.893 14.170 1.00 24.32 50 PHE B N 1
ATOM 1081 C CA . PHE B 1 46 ? 27.132 -12.640 15.170 1.00 25.90 50 PHE B CA 1
ATOM 1082 C C . PHE B 1 46 ? 28.344 -11.851 14.692 1.00 26.06 50 PHE B C 1
ATOM 1083 O O . PHE B 1 46 ? 29.472 -12.120 15.115 1.00 28.24 50 PHE B O 1
ATOM 1091 N N . GLU B 1 47 ? 28.118 -10.860 13.843 1.00 25.34 51 GLU B N 1
ATOM 1092 C CA . GLU B 1 47 ? 29.210 -10.044 13.335 1.00 26.31 51 GLU B CA 1
ATOM 1093 C C . GLU B 1 47 ? 29.171 -8.652 13.950 1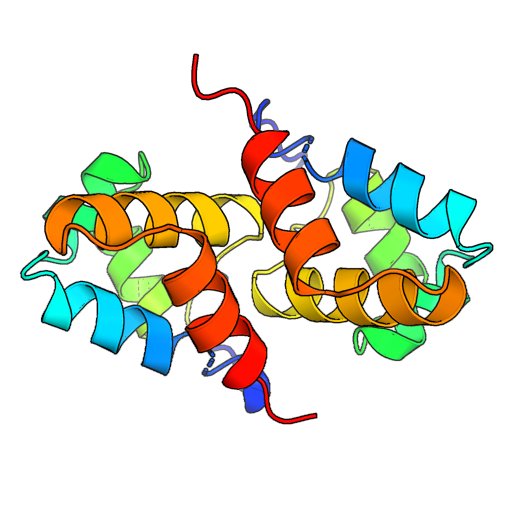.00 26.11 51 GLU B C 1
ATOM 1094 O O . GLU B 1 47 ? 30.146 -7.906 13.876 1.00 27.40 51 GLU B O 1
ATOM 1100 N N . ARG B 1 48 ? 28.038 -8.320 14.565 1.00 23.26 52 ARG B N 1
ATOM 1101 C CA . ARG B 1 48 ? 27.816 -7.024 15.205 1.00 22.99 52 ARG B CA 1
ATOM 1102 C C . ARG B 1 48 ? 27.065 -7.288 16.507 1.00 20.78 52 ARG B C 1
ATOM 1103 O O . ARG B 1 48 ? 26.185 -8.136 16.546 1.00 20.53 52 ARG B O 1
ATOM 1111 N N . ARG B 1 49 ? 27.396 -6.558 17.564 1.00 20.05 53 ARG B N 1
ATOM 1112 C CA . ARG B 1 49 ? 26.727 -6.747 18.851 1.00 20.02 53 ARG B CA 1
ATOM 1113 C C . ARG B 1 49 ? 25.346 -6.081 18.884 1.00 18.50 53 ARG B C 1
ATOM 1114 O O . ARG B 1 49 ? 25.147 -5.028 18.288 1.00 17.14 53 ARG B O 1
ATOM 1122 N N . LEU B 1 50 ? 24.405 -6.712 19.578 1.00 17.06 54 LEU B N 1
ATOM 1123 C CA . LEU B 1 50 ? 23.073 -6.154 19.771 1.00 15.50 54 LEU B CA 1
ATOM 1124 C C . LEU B 1 50 ? 23.230 -5.446 21.111 1.00 14.10 54 LEU B C 1
ATOM 1125 O O . LEU B 1 50 ? 23.605 -6.079 22.109 1.00 14.84 54 LEU B O 1
ATOM 1130 N N . ASP B 1 51 ? 22.978 -4.144 21.162 1.00 14.45 55 ASP B N 1
ATOM 1131 C CA . ASP B 1 51 ? 23.169 -3.462 22.430 1.00 14.00 55 ASP B CA 1
ATOM 1132 C C . ASP B 1 51 ? 21.969 -3.521 23.378 1.00 14.75 55 ASP B C 1
ATOM 1133 O O . ASP B 1 51 ? 20.900 -4.024 23.033 1.00 12.73 55 ASP B O 1
ATOM 1138 N N . ALA B 1 52 ? 22.197 -3.068 24.602 1.00 13.14 56 ALA B N 1
ATOM 1139 C CA . ALA B 1 52 ? 21.188 -3.108 25.646 1.00 14.44 56 ALA B CA 1
ATOM 1140 C C . ALA B 1 52 ? 19.874 -2.448 25.274 1.00 12.97 56 ALA B C 1
ATOM 1141 O O . ALA B 1 52 ? 18.810 -2.967 25.612 1.00 14.10 56 ALA B O 1
ATOM 1143 N N . LEU B 1 53 ? 19.939 -1.306 24.595 1.00 14.26 57 LEU B N 1
ATOM 1144 C CA . LEU B 1 53 ? 18.716 -0.599 24.198 1.00 14.02 57 LEU B CA 1
ATOM 1145 C C . LEU B 1 53 ? 17.998 -1.342 23.070 1.00 13.15 57 LEU B C 1
ATOM 1146 O O . LEU B 1 53 ? 16.772 -1.473 23.086 1.00 13.71 57 LEU B O 1
ATOM 1151 N N . GLU B 1 54 ? 18.763 -1.834 22.095 1.00 12.69 58 GLU B N 1
ATOM 1152 C CA . GLU B 1 54 ? 18.170 -2.550 20.973 1.00 12.33 58 GLU B CA 1
ATOM 1153 C C . GLU B 1 54 ? 17.447 -3.799 21.472 1.00 12.72 58 GLU B C 1
ATOM 1154 O O . GLU B 1 54 ? 16.447 -4.227 20.883 1.00 12.66 58 GLU B O 1
ATOM 1160 N N . LEU B 1 55 ? 17.957 -4.386 22.551 1.00 12.21 59 LEU B N 1
ATOM 1161 C CA . LEU B 1 55 ? 17.321 -5.577 23.133 1.00 12.36 59 LEU B CA 1
ATOM 1162 C C . LEU B 1 55 ? 15.877 -5.248 23.496 1.00 11.78 59 LEU B C 1
ATOM 1163 O O . LEU B 1 55 ? 14.950 -5.946 23.074 1.00 12.60 59 LEU B O 1
ATOM 1168 N N . PHE B 1 56 ? 15.677 -4.193 24.281 1.00 12.24 60 PHE B N 1
ATOM 1169 C CA . PHE B 1 56 ? 14.317 -3.798 24.669 1.00 13.68 60 PHE B CA 1
ATOM 1170 C C . PHE B 1 56 ? 13.433 -3.418 23.477 1.00 15.14 60 PHE B C 1
ATOM 1171 O O . PHE B 1 56 ? 12.256 -3.821 23.402 1.00 14.24 60 PHE B O 1
ATOM 1179 N N . GLU B 1 57 ? 13.990 -2.642 22.551 1.00 15.13 61 GLU B N 1
ATOM 1180 C CA . GLU B 1 57 ? 13.251 -2.217 21.367 1.00 16.38 61 GLU B CA 1
ATOM 1181 C C . GLU B 1 57 ? 12.758 -3.405 20.549 1.00 15.56 61 GLU B C 1
ATOM 1182 O O . GLU B 1 57 ? 11.623 -3.406 20.052 1.00 15.34 61 GLU B O 1
ATOM 1188 N N . LEU B 1 58 ? 13.617 -4.414 20.402 1.00 14.99 62 LEU B N 1
ATOM 1189 C CA . LEU B 1 58 ? 13.266 -5.611 19.645 1.00 13.48 62 LEU B CA 1
ATOM 1190 C C . LEU B 1 58 ? 12.123 -6.358 20.328 1.00 13.74 62 LEU B C 1
ATOM 1191 O O . LEU B 1 58 ? 11.151 -6.768 19.682 1.00 12.64 62 LEU B O 1
ATOM 1196 N N . LEU B 1 59 ? 12.247 -6.556 21.639 1.00 13.32 63 LEU B N 1
ATOM 1197 C CA . LEU B 1 59 ? 11.206 -7.247 22.378 1.00 12.99 63 LEU B CA 1
ATOM 1198 C C . LEU B 1 59 ? 9.899 -6.475 22.262 1.00 14.39 63 LEU B C 1
ATOM 1199 O O . LEU B 1 59 ? 8.831 -7.073 22.092 1.00 12.77 63 LEU B O 1
ATOM 1204 N N . GLU B 1 60 ? 9.990 -5.148 22.337 1.00 15.18 64 GLU B N 1
ATOM 1205 C CA . GLU B 1 60 ? 8.798 -4.319 22.229 1.00 19.19 64 GLU B CA 1
ATOM 1206 C C . GLU B 1 60 ? 8.058 -4.541 20.904 1.00 19.72 64 GLU B C 1
ATOM 1207 O O . GLU B 1 60 ? 6.835 -4.676 20.903 1.00 18.44 64 GLU B O 1
ATOM 1213 N N . VAL B 1 61 ? 8.779 -4.596 19.781 1.00 18.35 65 VAL B N 1
ATOM 1214 C CA . VAL B 1 61 ? 8.083 -4.787 18.514 1.00 19.37 65 VAL B CA 1
ATOM 1215 C C . VAL B 1 61 ? 7.554 -6.210 18.414 1.00 18.77 65 VAL B C 1
ATOM 1216 O O . VAL B 1 61 ? 6.458 -6.437 17.899 1.00 16.99 65 VAL B O 1
ATOM 1223 N N . VAL B 1 62 ? 8.305 -7.174 18.933 1.00 16.53 66 VAL B N 1
ATOM 1224 C CA . VAL B 1 62 ? 7.837 -8.551 18.900 1.00 16.67 66 VAL B CA 1
ATOM 1225 C C . VAL B 1 62 ? 6.546 -8.686 19.729 1.00 18.12 66 VAL B C 1
ATOM 1226 O O . VAL B 1 62 ? 5.588 -9.354 19.310 1.00 18.62 66 VAL B O 1
ATOM 1230 N N . ALA B 1 63 ? 6.524 -8.056 20.899 1.00 17.72 67 ALA B N 1
ATOM 1231 C CA . ALA B 1 63 ? 5.354 -8.130 21.777 1.00 21.57 67 ALA B CA 1
ATOM 1232 C C . ALA B 1 63 ? 4.134 -7.559 21.063 1.00 22.38 67 ALA B C 1
ATOM 1233 O O . ALA B 1 63 ? 3.037 -8.147 21.082 1.00 23.26 67 ALA B O 1
ATOM 1235 N N . SER B 1 64 ? 4.330 -6.419 20.411 1.00 21.95 68 SER B N 1
ATOM 1236 C CA . SER B 1 64 ? 3.244 -5.779 19.690 1.00 22.75 68 SER B CA 1
ATOM 1237 C C . SER B 1 64 ? 2.715 -6.682 18.583 1.00 23.97 68 SER B C 1
ATOM 1238 O O . SER B 1 64 ? 1.507 -6.884 18.462 1.00 23.77 68 SER B O 1
ATOM 1241 N N . ARG B 1 65 ? 3.621 -7.237 17.781 1.00 24.05 69 ARG B N 1
ATOM 1242 C CA . ARG B 1 65 ? 3.215 -8.117 16.694 1.00 25.55 69 ARG B CA 1
ATOM 1243 C C . ARG B 1 65 ? 2.497 -9.373 17.178 1.00 25.32 69 ARG B C 1
ATOM 1244 O O . ARG B 1 65 ? 1.548 -9.828 16.537 1.00 24.22 69 ARG B O 1
ATOM 1252 N N . LEU B 1 66 ? 2.934 -9.932 18.307 1.00 23.37 70 LEU B N 1
ATOM 1253 C CA . LEU B 1 66 ? 2.324 -11.159 18.834 1.00 22.63 70 LEU B CA 1
ATOM 1254 C C . LEU B 1 66 ? 1.175 -10.926 19.812 1.00 24.43 70 LEU B C 1
ATOM 1255 O O . LEU B 1 66 ? 0.510 -11.882 20.248 1.00 23.93 70 LEU B O 1
ATOM 1260 N N . GLY B 1 67 ? 0.943 -9.661 20.155 1.00 24.18 71 GLY B N 1
ATOM 1261 C CA . GLY B 1 67 ? -0.104 -9.324 21.100 1.00 26.03 71 GLY B CA 1
ATOM 12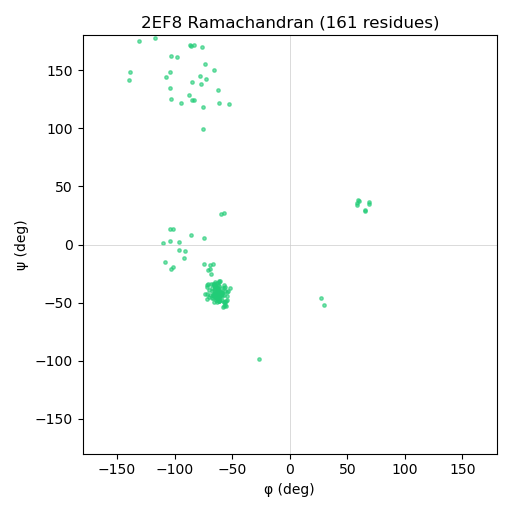62 C C . GLY B 1 67 ? 0.192 -9.871 22.494 1.00 26.78 71 GLY B C 1
ATOM 1263 O O . GLY B 1 67 ? -0.727 -10.180 23.260 1.00 26.98 71 GLY B O 1
ATOM 1264 N N . LEU B 1 68 ? 1.477 -9.997 22.819 1.00 25.68 72 LEU B N 1
ATOM 1265 C CA . LEU B 1 68 ? 1.909 -10.510 24.117 1.00 24.04 72 LEU B CA 1
ATOM 1266 C C . LEU B 1 68 ? 2.400 -9.413 25.064 1.00 24.69 72 LEU B C 1
ATOM 1267 O O . LEU B 1 68 ? 2.953 -8.395 24.637 1.00 24.22 72 LEU B O 1
ATOM 1272 N N . PRO B 1 69 ? 2.196 -9.609 26.370 1.00 23.72 73 PRO B N 1
ATOM 1273 C CA . PRO B 1 69 ? 2.643 -8.625 27.365 1.00 22.97 73 PRO B CA 1
ATOM 1274 C C . PRO B 1 69 ? 4.177 -8.612 27.324 1.00 21.83 73 PRO B C 1
ATOM 1275 O O . PRO B 1 69 ? 4.798 -9.638 27.028 1.00 19.28 73 PRO B O 1
ATOM 1279 N N . MET B 1 70 ? 4.788 -7.474 27.632 1.00 20.79 74 MET B N 1
ATOM 1280 C CA . MET B 1 70 ? 6.245 -7.404 27.643 1.00 20.61 74 MET B CA 1
ATOM 1281 C C . MET B 1 70 ? 6.801 -8.311 28.743 1.00 19.18 74 MET B C 1
ATOM 1282 O O . MET B 1 70 ? 7.877 -8.880 28.580 1.00 16.59 74 MET B O 1
ATOM 1287 N N . ASP B 1 71 ? 6.081 -8.422 29.860 1.00 18.04 75 ASP B N 1
ATOM 1288 C CA . ASP B 1 71 ? 6.507 -9.286 30.974 1.00 19.56 75 ASP B CA 1
ATOM 1289 C C . ASP B 1 71 ? 6.824 -10.709 30.491 1.00 16.79 75 ASP B C 1
ATOM 1290 O O . ASP B 1 71 ? 7.749 -11.360 30.994 1.00 17.60 75 ASP B O 1
ATOM 1295 N N . ILE B 1 72 ? 6.033 -11.194 29.539 1.00 13.58 76 ILE B N 1
ATOM 1296 C CA . ILE B 1 72 ? 6.204 -12.541 29.004 1.00 13.80 76 ILE B CA 1
ATOM 1297 C C . ILE B 1 72 ? 7.471 -12.658 28.170 1.00 13.31 76 ILE B C 1
ATOM 1298 O O . ILE B 1 72 ? 8.225 -13.618 28.317 1.00 13.60 76 ILE B O 1
ATOM 1303 N N . LEU B 1 73 ? 7.712 -11.685 27.299 1.00 12.55 77 LEU B N 1
ATOM 1304 C CA . LEU B 1 73 ? 8.909 -11.748 26.466 1.00 14.22 77 LEU B CA 1
ATOM 1305 C C . LEU B 1 73 ? 10.164 -11.507 27.291 1.00 13.50 77 LEU B C 1
ATOM 1306 O O . LEU B 1 73 ? 11.212 -12.087 27.020 1.00 13.53 77 LEU B O 1
ATOM 1311 N N . LEU B 1 74 ? 10.060 -10.654 28.303 1.00 13.52 78 LEU B N 1
ATOM 1312 C CA . LEU B 1 74 ? 11.211 -10.383 29.151 1.00 14.95 78 LEU B CA 1
ATOM 1313 C C . LEU B 1 74 ? 11.600 -11.664 29.882 1.00 15.14 78 LEU B C 1
ATOM 1314 O O . LEU B 1 74 ? 12.782 -12.016 29.978 1.00 15.30 78 LEU B O 1
ATOM 1319 N N . LYS B 1 75 ? 10.586 -12.361 30.377 1.00 16.05 79 LYS B N 1
ATOM 1320 C CA . LYS B 1 75 ? 10.773 -13.611 31.104 1.00 17.60 79 LYS B CA 1
ATOM 1321 C C . LYS B 1 75 ? 11.370 -14.688 30.192 1.00 16.22 79 LYS B C 1
ATOM 1322 O O . LYS B 1 75 ? 12.286 -15.405 30.590 1.00 15.73 79 LYS B O 1
ATOM 1328 N N . ASP B 1 76 ? 10.833 -14.811 28.979 1.00 15.67 80 ASP B N 1
ATOM 1329 C CA . ASP B 1 76 ? 11.330 -15.791 28.005 1.00 14.91 80 ASP B CA 1
ATOM 1330 C C . ASP B 1 76 ? 12.828 -15.565 27.779 1.00 15.82 80 ASP B C 1
ATOM 1331 O O . ASP B 1 76 ? 13.645 -16.493 27.811 1.00 14.33 80 ASP B O 1
ATOM 1336 N N . THR B 1 77 ? 13.179 -14.307 27.525 1.00 14.49 81 THR B N 1
ATOM 1337 C CA . THR B 1 77 ? 14.559 -13.970 27.231 1.00 14.50 81 THR B CA 1
ATOM 1338 C C . THR B 1 77 ? 15.474 -14.149 28.439 1.00 17.25 81 THR B C 1
ATOM 1339 O O . THR B 1 77 ? 16.544 -14.728 28.307 1.00 17.09 81 THR B O 1
ATOM 1346 N N . TYR B 1 78 ? 15.067 -13.661 29.606 1.00 18.08 82 TYR B N 1
ATOM 1347 C CA . TYR B 1 78 ? 15.916 -13.811 30.789 1.00 22.49 82 TYR B CA 1
ATOM 1348 C C . TYR B 1 78 ? 16.131 -15.281 31.104 1.00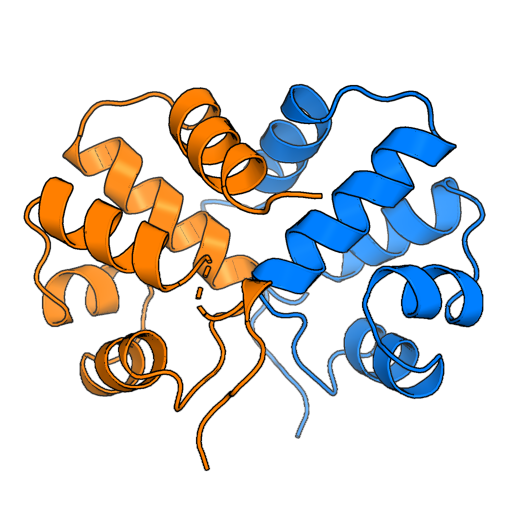 24.44 82 TYR B C 1
ATOM 1349 O O . TYR B 1 78 ? 17.244 -15.718 31.396 1.00 23.49 82 TYR B O 1
ATOM 1358 N N . GLU B 1 79 ? 15.045 -16.037 31.031 1.00 24.78 83 GLU B N 1
ATOM 1359 C CA . GLU B 1 79 ? 15.073 -17.459 31.306 1.00 28.73 83 GLU B CA 1
ATOM 1360 C C . GLU B 1 79 ? 16.002 -18.189 30.339 1.00 28.30 83 GLU B C 1
ATOM 1361 O O . GLU B 1 79 ? 16.621 -19.182 30.713 1.00 30.25 83 GLU B O 1
ATOM 1367 N N . SER B 1 80 ? 16.121 -17.696 29.107 1.00 27.34 84 SER B N 1
ATOM 1368 C CA . SER B 1 80 ? 16.976 -18.347 28.118 1.00 27.60 84 SER B CA 1
ATOM 1369 C C . SER B 1 80 ? 18.444 -18.311 28.504 1.00 31.49 84 SER B C 1
ATOM 1370 O O . SER B 1 80 ? 19.184 -19.251 28.216 1.00 32.49 84 SER B O 1
ATOM 1373 N N . ILE B 1 81 ? 18.892 -17.229 29.129 1.00 32.91 85 ILE B N 1
ATOM 1374 C CA . ILE B 1 81 ? 20.288 -17.191 29.513 1.00 37.78 85 ILE B CA 1
ATOM 1375 C C . ILE B 1 81 ? 20.388 -18.106 30.725 1.00 42.26 85 ILE B C 1
ATOM 1376 O O . ILE B 1 81 ? 20.029 -17.735 31.842 1.00 43.79 85 ILE B O 1
ATOM 1381 N N . SER B 1 82 ? 20.835 -19.331 30.468 1.00 46.35 86 SER B N 1
ATOM 1382 C CA . SER B 1 82 ? 20.970 -20.365 31.493 1.00 50.51 86 SER B CA 1
ATOM 1383 C C . SER B 1 82 ? 21.198 -19.844 32.912 1.00 52.32 86 SER B C 1
ATOM 1384 O O . SER B 1 82 ? 20.250 -19.455 33.606 1.00 51.87 86 SER B O 1
ATOM 1387 N N . LYS B 1 83 ? 22.461 -19.838 33.331 1.00 54.30 87 LYS B N 1
ATOM 1388 C CA . LYS B 1 83 ? 22.835 -19.392 34.669 1.00 56.23 87 LYS B CA 1
ATOM 1389 C C . LYS B 1 83 ? 23.451 -17.984 34.669 1.00 57.11 87 LYS B C 1
ATOM 1390 O O . LYS B 1 83 ? 24.594 -17.832 35.157 1.00 58.04 87 LYS B O 1
#

Organism: NCBI:txid10679

Nearest PDB structures (foldseek):
  2ef8-assembly1_B  TM=1.012E+00  e=3.822E-12  Peduovirus P2
  3eus-assembly1_A  TM=7.094E-01  e=2.773E-03  Ruegeria pomeroyi
  3f52-assembly1_A  TM=6.492E-01  e=3.109E-03  Corynebacterium glutamicum
  3f52-assembly1_E  TM=6.202E-01  e=4.137E-03  Corynebacterium glutamicum
  3f51-assembly1_A  TM=6.619E-01  e=1.032E-02  Corynebacterium glutamicum

Foldseek 3Di:
DADDDDLQLLLQVLVVLCVVLVHQLQRLQVQQVHHSVVSVCCNRRNDPQDPVSVLSSLVSSCVSVVHDSVVSVVVSVVVRDPD/DFDDDDLQLLLCVLVVLCVVLVHQLQRLCVQLVHHSVQSVCCSVRNDPQDPVNVLSSLVVSCVSVVHDSVVVVCVSVVSSPD

CATH classification: 1.10.260.40